Protein AF-K0SHR4-F1 (afdb_monomer)

Solvent-accessible surface area (backbone atoms only — not comparable to full-atom values): 5871 Å² total; per-residue (Å²): 124,69,68,62,57,52,53,53,53,54,57,56,57,56,58,54,61,57,48,56,56,53,49,56,56,50,52,68,60,52,64,73,62,63,76,77,70,75,58,94,64,81,46,75,44,51,24,48,95,84,38,72,71,26,50,53,56,52,51,49,38,62,69,73,66,57,79,68,46,81,42,80,43,52,90,87,74,42,56,72,49,66,76,42,95,78,34,81,86,62,86,76,70,91

Foldseek 3Di:
DVVVVVVVVVVVVVVVVVVVVVVVVVVVLVVLPPPQPPDPDAAEFEDAPPDPVSVVVVVVCVVSVGGHHYDYADPPPRVVLVVDPVNPPDSDGD

Mean predicted aligned error: 14.41 Å

Sequence (94 aa):
MKLLVEVQRQVQLRSASSTVLLERTQRLRRTGRRLFSASERPLKLFQYQICPFCNIVKSTLDFVKVPFETIEVNPLTKAELSSEPLSGEYKKVP

Nearest PDB structures (foldseek):
  1r7h-assembly1_B  TM=6.806E-01  e=2.555E-01  Corynebacterium ammoniagenes
  4l5l-assembly1_B  TM=6.373E-01  e=1.581E+00  Clonorchis sinensis
  8u3k-assembly1_E  TM=4.846E-01  e=3.186E+00  Vibrio cholerae
  3agk-assembly1_A  TM=4.795E-01  e=7.923E+00  Aeropyrum pernix
  9f9a-assembly2_C  TM=3.054E-01  e=6.421E+00  Homo sapiens

Structure (mmCIF, N/CA/C/O backbone):
data_AF-K0SHR4-F1
#
_entry.id   AF-K0SHR4-F1
#
loop_
_atom_site.group_PDB
_atom_site.id
_atom_sit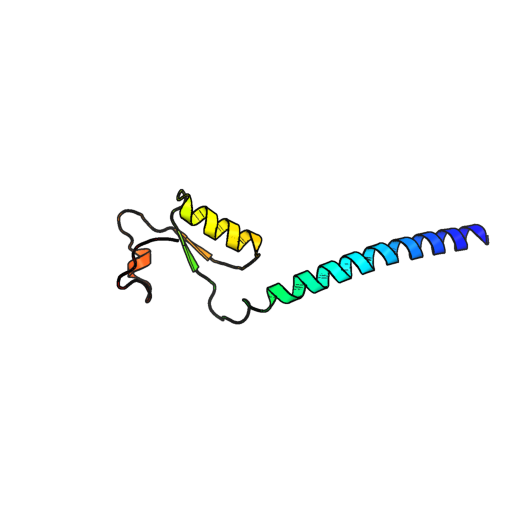e.type_symbol
_atom_site.label_atom_id
_atom_site.label_alt_id
_atom_site.label_comp_id
_atom_site.label_asym_id
_atom_site.label_entity_id
_atom_site.label_seq_id
_atom_site.pdbx_PDB_ins_code
_atom_site.Cartn_x
_atom_site.Cartn_y
_atom_site.Cartn_z
_atom_site.occupancy
_atom_site.B_iso_or_equiv
_atom_site.auth_seq_id
_atom_site.auth_comp_id
_atom_site.auth_asym_id
_atom_site.auth_atom_id
_atom_site.pdbx_PDB_model_num
ATOM 1 N N . MET A 1 1 ? -35.855 30.259 47.996 1.00 56.66 1 MET A N 1
ATOM 2 C CA . MET A 1 1 ? -34.438 29.903 47.734 1.00 56.66 1 MET A CA 1
ATOM 3 C C . MET A 1 1 ? -34.128 28.395 47.746 1.00 56.66 1 MET A C 1
ATOM 5 O O . MET A 1 1 ? -33.017 28.040 47.393 1.00 56.66 1 MET A O 1
ATOM 9 N N . LYS A 1 2 ? -35.070 27.488 48.072 1.00 56.94 2 LYS A N 1
ATOM 10 C CA . LYS A 1 2 ? -34.831 26.023 48.030 1.00 56.94 2 LYS A CA 1
ATOM 11 C C . LYS A 1 2 ? -34.935 25.409 46.620 1.00 56.94 2 LYS A C 1
ATOM 13 O O . LYS A 1 2 ? -34.221 24.468 46.310 1.00 56.94 2 LYS A O 1
ATOM 18 N N . LEU A 1 3 ? -35.762 25.993 45.7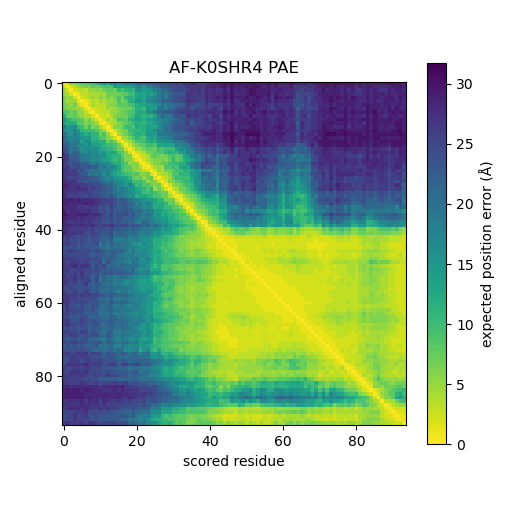48 1.00 55.31 3 LEU A N 1
ATOM 19 C CA . LEU A 1 3 ? -35.960 25.523 44.368 1.00 55.31 3 LEU A CA 1
ATOM 20 C C . LEU A 1 3 ? -34.746 25.753 43.447 1.00 55.31 3 LEU A C 1
ATOM 22 O O . LEU A 1 3 ? -34.485 24.927 42.584 1.00 55.31 3 LEU A O 1
ATOM 26 N N . LEU A 1 4 ? -33.969 26.822 43.651 1.00 53.41 4 LEU A N 1
ATOM 27 C CA . LEU A 1 4 ? -32.766 27.096 42.844 1.00 53.41 4 LEU A CA 1
ATOM 28 C C . LEU A 1 4 ? -31.633 26.093 43.122 1.00 53.41 4 LEU A C 1
ATOM 30 O O . LEU A 1 4 ? -30.984 25.625 42.189 1.00 53.41 4 LEU A O 1
ATOM 34 N N . VAL A 1 5 ? -31.462 25.697 44.387 1.00 57.59 5 VAL A N 1
ATOM 35 C CA . VAL A 1 5 ? -30.464 24.694 44.799 1.00 57.59 5 VAL A CA 1
ATOM 36 C C . VAL A 1 5 ? -30.817 23.305 44.252 1.00 57.59 5 VAL A C 1
ATOM 38 O O . VAL A 1 5 ? -29.935 22.572 43.807 1.00 57.59 5 VAL A O 1
ATOM 41 N N . GLU A 1 6 ? -32.107 22.961 44.208 1.00 57.22 6 GLU A N 1
ATOM 42 C CA . GLU A 1 6 ? -32.575 21.675 43.675 1.00 57.22 6 GLU A CA 1
ATOM 43 C C . GLU A 1 6 ? -32.410 21.583 42.148 1.00 57.22 6 GLU A C 1
ATOM 45 O O . GLU A 1 6 ? -31.996 20.550 41.623 1.00 57.22 6 GLU A O 1
ATOM 50 N N . VAL A 1 7 ? -32.638 22.686 41.425 1.00 59.44 7 VAL A N 1
ATOM 51 C CA . VAL A 1 7 ? -32.394 22.748 39.974 1.00 59.44 7 VAL A CA 1
ATOM 52 C C . VAL A 1 7 ? -30.898 22.620 39.657 1.00 59.44 7 VAL A C 1
ATOM 54 O O . VAL A 1 7 ? -30.538 21.875 38.746 1.00 59.44 7 VAL A O 1
ATOM 57 N N . GLN A 1 8 ? -30.006 23.251 40.432 1.00 55.31 8 GLN A N 1
ATOM 58 C CA . GLN A 1 8 ? -28.552 23.090 40.251 1.00 55.31 8 GLN A CA 1
ATOM 59 C C . GLN A 1 8 ? -28.086 21.646 40.502 1.00 55.31 8 GLN A C 1
ATOM 61 O O . GLN A 1 8 ? -27.307 21.104 39.713 1.00 55.31 8 GLN A O 1
ATOM 66 N N . ARG A 1 9 ? -28.642 20.975 41.517 1.00 56.38 9 ARG A N 1
ATOM 67 C CA . ARG A 1 9 ? -28.362 19.564 41.820 1.00 56.38 9 ARG A CA 1
ATOM 68 C C . ARG A 1 9 ? -28.825 18.617 40.702 1.00 56.38 9 ARG A C 1
ATOM 70 O O . ARG A 1 9 ? -28.112 17.671 40.370 1.00 56.38 9 ARG A O 1
ATOM 77 N N . GLN A 1 10 ? -29.965 18.892 40.066 1.00 56.56 10 GLN A N 1
ATOM 78 C CA . GLN A 1 10 ? -30.471 18.110 38.926 1.00 56.56 10 GLN A CA 1
ATOM 79 C C . GLN A 1 10 ? -29.635 18.297 37.647 1.00 56.56 10 GLN A C 1
ATOM 81 O O . GLN A 1 10 ? -29.434 17.344 36.891 1.00 56.56 10 GLN A O 1
ATOM 86 N N . VAL A 1 11 ? -29.088 19.497 37.416 1.00 57.88 11 VAL A N 1
ATOM 87 C CA . VAL A 1 11 ? -28.162 19.761 36.297 1.00 57.88 11 VAL A CA 1
ATOM 88 C C . VAL A 1 11 ? -26.832 19.017 36.491 1.00 57.88 11 VAL A C 1
ATOM 90 O O . VAL A 1 11 ? -26.316 18.431 35.539 1.00 57.88 11 VAL A O 1
ATOM 93 N N . GLN A 1 12 ? -26.315 18.952 37.723 1.00 53.38 12 GLN A N 1
ATOM 94 C CA . GLN A 1 12 ? -25.073 18.232 38.047 1.00 53.38 12 GLN A CA 1
ATOM 95 C C . GLN A 1 12 ? -25.213 16.699 37.985 1.00 53.38 12 GLN A C 1
ATOM 97 O O . GLN A 1 12 ? -24.271 16.008 37.604 1.00 53.38 12 GLN A O 1
ATOM 102 N N . LEU A 1 13 ? -26.385 16.140 38.300 1.00 52.44 13 LEU A N 1
ATOM 103 C CA . LEU A 1 13 ? -26.620 14.691 38.199 1.00 52.44 13 LEU A CA 1
ATOM 104 C C . LEU A 1 13 ? -26.770 14.212 36.742 1.00 52.44 13 LEU A C 1
ATOM 106 O O . LEU A 1 13 ? -26.421 13.076 36.420 1.00 52.44 13 LEU A O 1
ATOM 110 N N . ARG A 1 14 ? -27.223 15.087 35.833 1.00 52.78 14 ARG A N 1
ATOM 111 C CA . ARG A 1 14 ? -27.323 14.796 34.391 1.00 52.78 14 ARG A CA 1
ATOM 112 C C . ARG A 1 14 ? -25.976 14.845 33.664 1.00 52.78 14 ARG A C 1
ATOM 114 O O . ARG A 1 14 ? -25.762 14.055 32.742 1.00 52.78 14 ARG A O 1
ATOM 121 N N . SER A 1 15 ? -25.053 15.712 34.084 1.00 52.19 15 SER A N 1
ATOM 122 C CA . SER A 1 15 ? -23.700 15.767 33.509 1.00 52.19 15 SER A CA 1
ATOM 123 C C . SER A 1 15 ? -22.841 14.556 33.900 1.00 52.19 15 SER A C 1
ATOM 125 O O . SER A 1 15 ? -22.035 14.105 33.091 1.00 52.19 15 SER A O 1
ATOM 127 N N . ALA A 1 16 ? -23.077 13.961 35.075 1.00 53.81 16 ALA A N 1
ATOM 128 C CA . ALA A 1 16 ? -22.357 12.779 35.558 1.00 53.81 16 ALA A CA 1
ATOM 129 C C . ALA A 1 16 ? -22.735 11.464 34.839 1.00 53.81 16 ALA A C 1
ATOM 131 O O . ALA A 1 16 ? -21.911 10.562 34.710 1.00 53.81 16 ALA A O 1
ATOM 132 N N . SER A 1 17 ? -23.969 11.327 34.340 1.00 55.44 17 SER A N 1
ATOM 133 C CA . SER A 1 17 ? -24.401 10.096 33.651 1.00 55.44 17 SER A CA 1
ATOM 134 C C . SER A 1 17 ? -23.809 9.978 32.236 1.00 55.44 17 SER A C 1
ATOM 136 O O . SER A 1 17 ? -23.511 8.884 31.755 1.00 55.44 17 SER A O 1
ATOM 138 N N . SER A 1 18 ? -23.551 11.124 31.595 1.00 54.56 18 SER A N 1
ATOM 139 C CA . SER A 1 18 ? -22.942 11.184 30.261 1.00 54.56 18 SER A CA 1
ATOM 140 C C . SER A 1 18 ? -21.429 10.936 30.295 1.00 54.56 18 SER A C 1
ATOM 142 O O . SER A 1 18 ? -20.887 10.336 29.366 1.00 54.56 18 SER A O 1
ATOM 144 N N . THR A 1 19 ? -20.737 11.327 31.371 1.00 56.75 19 THR A N 1
ATOM 145 C CA . THR A 1 19 ? -19.290 11.100 31.510 1.00 56.75 19 THR A CA 1
ATOM 146 C C . THR A 1 19 ? -18.958 9.629 31.743 1.00 56.75 19 THR A C 1
ATOM 148 O O . THR A 1 19 ? -18.046 9.123 31.102 1.00 56.75 19 THR A O 1
ATOM 151 N N . VAL A 1 20 ? -19.736 8.891 32.539 1.00 59.06 20 VAL A N 1
ATOM 152 C CA . VAL A 1 20 ? -19.442 7.476 32.852 1.00 59.06 20 VAL A CA 1
ATOM 153 C C . VAL A 1 20 ? -19.571 6.553 31.624 1.00 59.06 20 VAL A C 1
ATOM 155 O O . VAL A 1 20 ? -18.792 5.607 31.460 1.00 59.06 20 VAL A O 1
ATOM 158 N N . LEU A 1 21 ? -20.516 6.823 30.713 1.00 58.38 21 LEU A N 1
ATOM 159 C CA . LEU A 1 21 ? -20.641 6.087 29.443 1.00 58.38 21 LEU A CA 1
ATOM 160 C C . LEU A 1 21 ? -19.524 6.456 28.450 1.00 58.38 21 LEU A C 1
ATOM 162 O O . LEU A 1 21 ? -18.970 5.576 27.780 1.00 58.38 21 LEU A O 1
ATOM 166 N N . LEU A 1 22 ? -19.126 7.731 28.404 1.00 58.25 22 LEU A N 1
ATOM 167 C CA . LEU A 1 22 ? -17.944 8.165 27.656 1.00 58.25 22 LEU A CA 1
ATOM 168 C C . LEU A 1 22 ? -16.661 7.530 28.222 1.00 58.2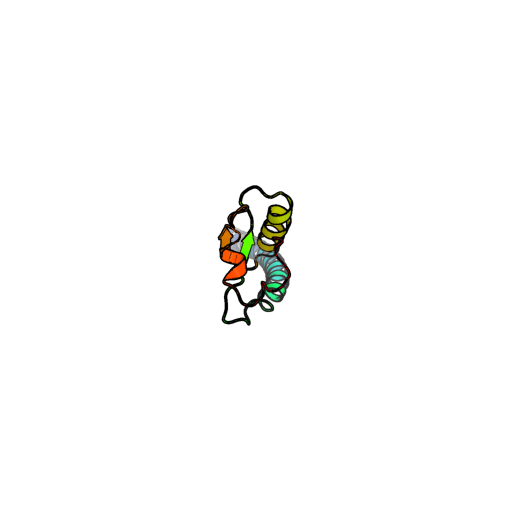5 22 LEU A C 1
ATOM 170 O O . LEU A 1 22 ? -15.818 7.073 27.460 1.00 58.25 22 LEU A O 1
ATOM 174 N N . GLU A 1 23 ? -16.525 7.381 29.536 1.00 55.41 23 GLU A N 1
ATOM 175 C CA . GLU A 1 23 ? -15.358 6.755 30.170 1.00 55.41 23 GLU A CA 1
ATOM 176 C C . GLU A 1 23 ? -15.274 5.239 29.916 1.00 55.41 23 GLU A C 1
ATOM 178 O O . GLU A 1 23 ? -14.185 4.700 29.683 1.00 55.41 23 GLU A O 1
ATOM 183 N N . ARG A 1 24 ? -16.414 4.531 29.887 1.00 54.56 24 ARG A N 1
ATOM 184 C CA . ARG A 1 24 ? -16.466 3.099 29.524 1.00 54.56 24 ARG A CA 1
ATOM 185 C C . ARG A 1 24 ? -16.082 2.854 28.065 1.00 54.56 24 ARG A C 1
ATOM 187 O O . ARG A 1 24 ? -15.320 1.927 27.788 1.00 54.56 24 ARG A O 1
ATOM 194 N N . THR A 1 25 ? -16.524 3.710 27.144 1.00 56.59 25 THR A N 1
ATOM 195 C CA . THR A 1 25 ? -16.077 3.648 25.741 1.00 56.59 25 THR A CA 1
ATOM 196 C C . THR A 1 25 ? -14.605 4.056 25.588 1.00 56.59 25 THR A C 1
ATOM 198 O O . THR A 1 25 ? -13.884 3.476 24.776 1.00 56.59 25 THR A O 1
ATOM 201 N N . GLN A 1 26 ? -14.103 4.978 26.417 1.00 59.12 26 GLN A N 1
ATOM 202 C CA . GLN A 1 26 ? -12.691 5.377 26.439 1.00 59.12 26 GLN A CA 1
ATOM 203 C C . GLN A 1 26 ? -11.746 4.279 26.960 1.00 59.12 26 GLN A C 1
ATOM 205 O O . GLN A 1 26 ? -10.610 4.198 26.487 1.00 59.12 26 GLN A O 1
ATOM 210 N N . ARG A 1 27 ? -12.172 3.412 27.893 1.00 54.94 27 ARG A N 1
ATOM 211 C CA . ARG A 1 27 ? -11.342 2.284 28.373 1.00 54.94 27 ARG A CA 1
ATOM 212 C C . ARG A 1 27 ? -11.160 1.191 27.323 1.00 54.94 27 ARG A C 1
ATOM 214 O O . ARG A 1 27 ? -10.028 0.770 27.114 1.00 54.94 27 ARG A O 1
ATOM 221 N N . LEU A 1 28 ? -12.220 0.798 26.615 1.00 56.56 28 LEU A N 1
ATOM 222 C CA . LEU A 1 28 ? -12.122 -0.179 25.517 1.00 56.56 28 LEU A CA 1
ATOM 223 C C . LEU A 1 28 ? -11.265 0.343 24.350 1.00 56.56 28 LEU A C 1
ATOM 225 O O . LEU A 1 28 ? -10.526 -0.417 23.733 1.00 56.56 28 LEU A O 1
ATOM 229 N N . ARG A 1 29 ? -11.280 1.660 24.097 1.00 54.69 29 ARG A N 1
ATOM 230 C CA . ARG A 1 29 ? -10.387 2.304 23.115 1.00 54.69 29 ARG A CA 1
ATOM 231 C C . ARG A 1 29 ? -8.915 2.350 23.550 1.00 54.69 29 ARG A C 1
ATOM 233 O O . ARG A 1 29 ? -8.037 2.486 22.702 1.00 54.69 29 ARG A O 1
ATOM 240 N N . ARG A 1 30 ? -8.617 2.262 24.852 1.00 54.16 30 ARG A N 1
ATOM 241 C CA . ARG A 1 30 ? -7.245 2.359 25.387 1.00 54.16 30 ARG A CA 1
ATOM 242 C C . ARG A 1 30 ? -6.462 1.049 25.309 1.00 54.16 30 ARG A C 1
ATOM 244 O O . ARG A 1 30 ? -5.242 1.107 25.182 1.00 54.16 30 ARG A O 1
ATOM 251 N N . THR A 1 31 ? -7.122 -0.105 25.359 1.00 55.62 31 THR A N 1
ATOM 252 C CA . THR A 1 31 ? -6.449 -1.415 25.357 1.00 55.62 31 THR A CA 1
ATOM 253 C C . THR A 1 31 ? -5.817 -1.753 24.002 1.00 55.62 31 THR A C 1
ATOM 255 O O . THR A 1 31 ? -4.712 -2.281 23.973 1.00 55.62 31 THR A O 1
ATOM 258 N N . GLY A 1 32 ? -6.437 -1.358 22.882 1.00 54.59 32 GLY A N 1
ATOM 259 C CA . GLY A 1 32 ? -5.891 -1.600 21.534 1.00 54.59 32 GLY A CA 1
ATOM 260 C C . GLY A 1 32 ? -4.668 -0.748 21.162 1.00 54.59 32 GLY A C 1
ATOM 261 O O . GLY A 1 32 ? -3.888 -1.135 20.300 1.00 54.59 32 GLY A O 1
ATOM 262 N N . ARG A 1 33 ? -4.448 0.393 21.833 1.00 56.19 33 ARG A N 1
ATOM 263 C CA . ARG A 1 33 ? -3.335 1.314 21.524 1.00 56.19 33 ARG A CA 1
ATOM 264 C C . ARG A 1 33 ? -1.968 0.872 22.048 1.00 56.19 33 ARG A C 1
ATOM 266 O O . ARG A 1 33 ? -0.962 1.394 21.582 1.00 56.19 33 ARG A O 1
ATOM 273 N N . ARG A 1 34 ? -1.900 -0.032 23.032 1.00 54.53 34 ARG A N 1
ATOM 274 C CA . ARG A 1 34 ? -0.627 -0.357 23.707 1.00 54.53 34 ARG A CA 1
ATOM 275 C C . ARG A 1 34 ? 0.184 -1.479 23.057 1.00 54.53 34 ARG A C 1
ATOM 277 O O . ARG A 1 34 ? 1.336 -1.637 23.432 1.00 54.53 34 ARG A O 1
ATOM 284 N N . LEU A 1 35 ? -0.364 -2.227 22.098 1.00 58.38 35 LEU A N 1
ATOM 285 C CA . LEU A 1 35 ? 0.350 -3.366 21.500 1.00 58.38 35 LEU A CA 1
ATOM 286 C C . LEU A 1 35 ? 1.374 -2.947 20.430 1.00 58.38 35 LEU A C 1
ATOM 288 O O . LEU A 1 35 ? 2.424 -3.566 20.321 1.00 58.38 35 LEU A O 1
ATOM 292 N N . PHE A 1 36 ? 1.121 -1.863 19.692 1.00 58.62 36 PHE A N 1
ATOM 293 C CA . PHE A 1 36 ? 1.999 -1.401 18.602 1.00 58.62 36 PHE A CA 1
ATOM 294 C C . PHE A 1 36 ? 3.058 -0.370 19.032 1.00 58.62 36 PHE A C 1
ATOM 296 O O . PHE A 1 36 ? 3.908 0.011 18.239 1.00 58.62 36 PHE A O 1
ATOM 303 N N . SER A 1 37 ? 3.028 0.079 20.290 1.00 57.69 37 SER A N 1
ATOM 304 C CA . SER A 1 37 ? 3.927 1.114 20.831 1.00 57.69 37 SER A CA 1
ATOM 305 C C . SER A 1 37 ? 5.289 0.577 21.304 1.00 57.69 37 SER A C 1
ATOM 307 O O . SER A 1 37 ? 6.071 1.343 21.860 1.00 57.69 37 SER A O 1
ATOM 309 N N . ALA A 1 38 ? 5.555 -0.724 21.163 1.00 61.75 38 ALA A N 1
ATOM 310 C CA . ALA A 1 38 ? 6.738 -1.371 21.739 1.00 61.75 38 ALA A CA 1
ATOM 311 C C . ALA A 1 38 ?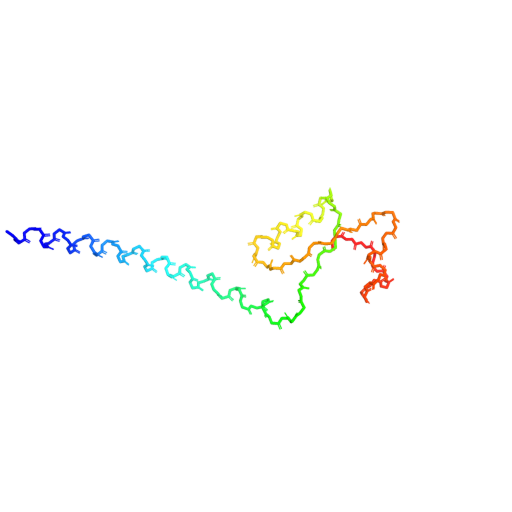 7.973 -1.388 20.815 1.00 61.75 38 ALA A C 1
ATOM 313 O O . ALA A 1 38 ? 9.059 -1.723 21.276 1.00 61.75 38 ALA A O 1
ATOM 314 N N . SER A 1 39 ? 7.827 -1.049 19.529 1.00 64.19 39 SER A N 1
ATOM 315 C CA . SER A 1 39 ? 8.955 -0.971 18.591 1.00 64.19 39 SER A CA 1
ATOM 316 C C . SER A 1 39 ? 9.576 0.423 18.613 1.00 64.19 39 SER A C 1
ATOM 318 O O . SER A 1 39 ? 8.878 1.413 18.406 1.00 64.19 39 SER A O 1
ATOM 320 N N . GLU A 1 40 ? 10.896 0.497 18.796 1.00 73.00 40 GLU A N 1
ATOM 321 C CA . GLU A 1 40 ? 11.675 1.739 18.667 1.00 73.00 40 GLU A CA 1
ATOM 322 C C . GLU A 1 40 ? 11.703 2.271 17.225 1.00 73.00 40 GLU A C 1
ATOM 324 O O . GLU A 1 40 ? 11.980 3.448 17.000 1.00 73.00 40 GLU A O 1
ATOM 329 N N . ARG A 1 41 ? 11.404 1.418 16.232 1.00 78.00 41 ARG A N 1
ATOM 330 C CA . ARG A 1 41 ? 11.381 1.797 14.815 1.00 78.00 41 ARG A CA 1
ATOM 331 C C . ARG A 1 41 ? 9.954 2.082 14.339 1.00 78.00 41 ARG A C 1
ATOM 333 O O . ARG A 1 41 ? 9.075 1.248 14.588 1.00 78.00 41 ARG A O 1
ATOM 340 N N . PRO A 1 42 ? 9.726 3.202 13.627 1.00 82.06 42 PRO A N 1
ATOM 341 C CA . PRO A 1 42 ? 8.436 3.498 13.018 1.00 82.06 42 PRO A CA 1
ATOM 342 C C . PRO A 1 42 ? 8.119 2.490 11.905 1.00 82.06 42 PRO A C 1
ATOM 344 O O . PRO A 1 42 ? 9.010 2.032 11.189 1.00 82.06 42 PRO A O 1
ATOM 347 N N . LEU A 1 43 ? 6.838 2.143 11.761 1.00 89.56 43 LEU A N 1
ATOM 348 C CA . LEU A 1 43 ? 6.360 1.283 10.680 1.00 89.56 43 LEU A CA 1
ATOM 349 C C . LEU A 1 43 ? 6.472 2.040 9.354 1.00 89.56 43 LEU A C 1
ATOM 351 O O . LEU A 1 43 ? 5.913 3.125 9.238 1.00 89.56 43 LEU A O 1
ATOM 355 N N . LYS A 1 44 ? 7.155 1.471 8.360 1.00 91.19 44 LYS A N 1
ATOM 356 C CA . LYS A 1 44 ? 7.261 2.029 7.005 1.00 91.19 44 LYS A CA 1
ATOM 357 C C . LYS A 1 44 ? 6.350 1.254 6.051 1.00 91.19 44 LYS A C 1
ATOM 359 O O . LYS A 1 44 ? 6.437 0.031 5.986 1.00 91.19 44 LYS A O 1
ATOM 364 N N . LEU A 1 45 ? 5.496 1.959 5.318 1.00 92.50 45 LEU A N 1
ATOM 365 C CA . LEU A 1 45 ? 4.605 1.422 4.293 1.00 92.50 45 LEU A CA 1
ATOM 366 C C . LEU A 1 45 ? 5.108 1.856 2.915 1.00 92.50 45 LEU A C 1
ATOM 368 O O . LEU A 1 45 ? 5.019 3.032 2.561 1.00 92.50 45 LEU A O 1
ATOM 372 N N . PHE A 1 46 ? 5.608 0.902 2.137 1.00 93.12 46 PHE A N 1
ATOM 373 C CA . PHE A 1 46 ? 6.046 1.132 0.764 1.00 93.12 46 PHE A CA 1
ATOM 374 C C . PHE A 1 46 ? 4.851 0.975 -0.167 1.00 93.12 46 PHE A C 1
ATOM 376 O O . PHE A 1 46 ? 4.271 -0.100 -0.261 1.00 93.12 46 PHE A O 1
ATOM 383 N N . GLN A 1 47 ? 4.457 2.034 -0.863 1.00 93.75 47 GLN A N 1
ATOM 384 C CA . GLN A 1 47 ? 3.295 1.991 -1.746 1.00 93.75 47 GLN A CA 1
ATOM 385 C C . GLN A 1 47 ? 3.502 2.793 -3.024 1.00 93.75 47 GLN A C 1
ATOM 387 O O . GLN A 1 47 ? 4.432 3.582 -3.142 1.00 93.75 47 GLN A O 1
ATOM 392 N N . TYR A 1 48 ? 2.602 2.576 -3.981 1.00 93.62 48 TYR A N 1
ATOM 393 C CA . TYR A 1 48 ? 2.384 3.500 -5.090 1.00 93.62 48 TYR A CA 1
ATOM 394 C C . TYR A 1 48 ? 1.236 4.452 -4.737 1.00 93.62 48 TYR A C 1
ATOM 396 O O . TYR A 1 48 ? 0.221 3.996 -4.197 1.00 93.62 48 TYR A O 1
ATOM 404 N N . GLN A 1 49 ? 1.332 5.734 -5.103 1.00 88.38 49 GLN A N 1
ATOM 405 C CA . GLN A 1 49 ? 0.323 6.753 -4.773 1.00 88.38 49 GLN A CA 1
ATOM 406 C C . GLN A 1 49 ? -1.084 6.371 -5.246 1.00 88.38 49 GLN A C 1
ATOM 408 O O . GLN A 1 49 ? -2.065 6.588 -4.540 1.00 88.38 49 GLN A O 1
ATOM 413 N N . ILE A 1 50 ? -1.189 5.796 -6.445 1.00 90.06 50 ILE A N 1
ATOM 414 C CA . ILE A 1 50 ? -2.472 5.537 -7.115 1.00 90.06 50 ILE A CA 1
ATOM 415 C C . ILE A 1 50 ? -2.907 4.064 -7.069 1.00 90.06 50 ILE A C 1
ATOM 417 O O . ILE A 1 50 ? -3.874 3.687 -7.728 1.00 90.06 50 ILE A O 1
ATOM 421 N N . CYS A 1 51 ? -2.198 3.199 -6.335 1.00 91.94 51 CYS A N 1
ATOM 422 C CA . CYS A 1 51 ? -2.488 1.765 -6.354 1.00 91.94 51 CYS A CA 1
ATOM 423 C C . CYS A 1 51 ? -3.722 1.414 -5.499 1.00 91.94 51 CYS A C 1
ATOM 425 O O . CYS A 1 51 ? -3.727 1.681 -4.292 1.00 91.94 51 CYS A O 1
ATOM 427 N N . PRO A 1 52 ? -4.745 0.740 -6.069 1.00 93.56 52 PRO A N 1
ATOM 428 C CA . PRO A 1 52 ? -5.947 0.362 -5.325 1.00 93.56 52 PRO A CA 1
ATOM 429 C C . PRO A 1 52 ? -5.652 -0.633 -4.194 1.00 93.56 52 PRO A C 1
ATOM 431 O O . PRO A 1 52 ? -6.253 -0.536 -3.128 1.00 93.56 52 PRO A O 1
ATOM 434 N N . PHE A 1 53 ? -4.689 -1.542 -4.378 1.00 94.19 53 PHE A N 1
ATOM 435 C CA . PHE A 1 53 ? -4.296 -2.509 -3.347 1.00 94.19 53 PHE A CA 1
ATOM 436 C C . PHE A 1 53 ? -3.591 -1.834 -2.162 1.00 94.19 53 PHE A C 1
ATOM 438 O O . PHE A 1 53 ? -3.872 -2.159 -1.009 1.00 94.19 53 PHE A O 1
ATOM 445 N N . CYS A 1 54 ? -2.731 -0.845 -2.430 1.00 94.44 54 CYS A N 1
ATOM 446 C CA . CYS A 1 54 ? -2.042 -0.087 -1.386 1.00 94.44 54 C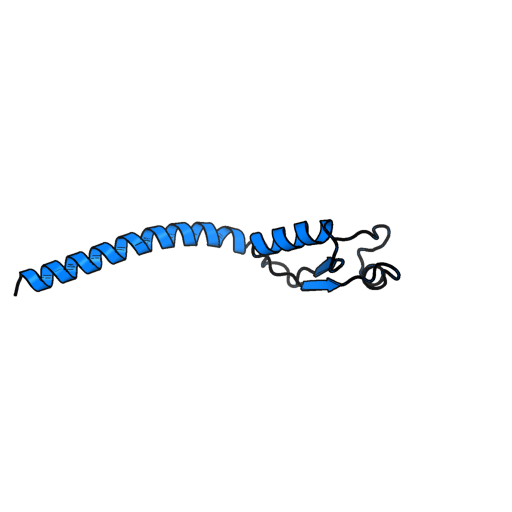YS A CA 1
ATOM 447 C C . CYS A 1 54 ? -3.011 0.761 -0.549 1.00 94.44 54 CYS A C 1
ATOM 449 O O . CYS A 1 54 ? -2.873 0.837 0.671 1.00 94.44 54 CYS A O 1
ATOM 451 N N . ASN A 1 55 ? -4.031 1.347 -1.183 1.00 93.56 55 ASN A N 1
ATOM 452 C CA . ASN A 1 55 ? -5.021 2.178 -0.495 1.00 93.56 55 ASN A CA 1
ATOM 453 C C . ASN A 1 55 ? -5.861 1.394 0.524 1.00 93.56 55 ASN A C 1
ATOM 455 O O . ASN A 1 55 ? -6.247 1.944 1.557 1.00 93.56 55 ASN A O 1
ATOM 459 N N . ILE A 1 56 ? -6.102 0.101 0.288 1.00 95.38 56 ILE A N 1
ATOM 460 C CA . ILE A 1 56 ? -6.782 -0.765 1.261 1.00 95.38 56 ILE A CA 1
ATOM 461 C C . ILE A 1 56 ? -5.926 -0.913 2.525 1.00 95.38 56 ILE A C 1
ATOM 463 O O . ILE A 1 56 ? -6.429 -0.726 3.632 1.00 95.38 56 ILE A O 1
ATOM 467 N N . VAL A 1 57 ? -4.626 -1.182 2.381 1.00 95.00 57 VAL A N 1
ATOM 468 C CA . VAL A 1 57 ? -3.715 -1.316 3.531 1.00 95.00 57 VAL A CA 1
ATOM 469 C C . VAL A 1 57 ? -3.585 0.005 4.282 1.00 95.00 57 VAL A C 1
ATOM 471 O O . VAL A 1 57 ? -3.768 0.034 5.499 1.00 95.00 57 VAL A O 1
ATOM 474 N N . LYS A 1 58 ? -3.378 1.111 3.561 1.00 93.94 58 LYS A N 1
ATOM 475 C CA . LYS A 1 58 ? -3.310 2.455 4.144 1.00 93.94 58 LYS A CA 1
ATOM 476 C C . LYS A 1 58 ? -4.572 2.798 4.940 1.00 93.94 58 LYS A C 1
ATOM 478 O O . LYS A 1 58 ? -4.486 3.131 6.117 1.00 93.94 58 LYS A O 1
ATOM 483 N N . SER A 1 59 ? -5.749 2.629 4.334 1.00 94.62 59 SER A N 1
ATOM 484 C CA . SER A 1 59 ? -7.030 2.904 5.001 1.00 94.62 59 SER A CA 1
ATOM 485 C C . SER A 1 59 ? -7.278 1.995 6.208 1.00 94.62 59 SER A C 1
ATOM 487 O O . SER A 1 59 ? -7.844 2.440 7.206 1.00 94.62 59 SER A O 1
ATOM 489 N N . THR A 1 60 ? -6.804 0.747 6.159 1.00 94.25 60 THR A N 1
ATOM 490 C CA . THR A 1 60 ? -6.873 -0.178 7.294 1.00 94.25 60 THR A CA 1
ATOM 491 C C . THR A 1 60 ? -6.008 0.320 8.450 1.00 94.25 60 THR A C 1
ATOM 493 O O . THR A 1 60 ? -6.501 0.406 9.575 1.00 94.25 60 THR A O 1
ATOM 496 N N . LEU A 1 61 ? -4.756 0.715 8.189 1.00 92.25 61 LEU A N 1
ATOM 497 C CA . LEU A 1 61 ? -3.848 1.281 9.197 1.00 92.25 61 LEU A CA 1
ATOM 498 C C . LEU A 1 61 ? -4.388 2.594 9.790 1.00 92.25 61 LEU A C 1
ATOM 500 O O . LEU A 1 61 ? -4.374 2.784 11.011 1.00 92.25 61 LEU A O 1
ATOM 504 N N . ASP A 1 62 ? -4.954 3.456 8.943 1.00 91.69 62 ASP A N 1
ATOM 505 C CA . ASP A 1 62 ? -5.605 4.709 9.342 1.00 91.69 62 ASP A CA 1
ATOM 506 C C . ASP A 1 62 ? -6.854 4.472 10.205 1.00 91.69 62 ASP A C 1
ATOM 508 O O . ASP A 1 62 ? -7.146 5.245 11.132 1.00 91.69 62 ASP A O 1
ATOM 512 N N . PHE A 1 63 ? -7.601 3.403 9.918 1.00 93.56 63 PHE A N 1
ATOM 513 C CA . PHE A 1 63 ? -8.769 2.988 10.687 1.00 93.56 63 PHE A CA 1
ATOM 514 C C . PHE A 1 63 ? -8.367 2.473 12.071 1.00 93.56 63 PHE A C 1
ATOM 516 O O . PHE A 1 63 ? -8.930 2.918 13.075 1.00 93.56 63 PHE A O 1
ATOM 523 N N . VAL A 1 64 ? -7.344 1.611 12.146 1.00 90.38 64 VAL A N 1
ATOM 524 C CA . VAL A 1 64 ? -6.841 1.068 13.421 1.00 90.38 64 VAL A CA 1
ATOM 525 C C . VAL A 1 64 ? -5.974 2.054 14.215 1.00 90.38 64 VAL A C 1
ATOM 527 O O . VAL A 1 64 ? -5.600 1.762 15.351 1.00 90.38 64 VAL A O 1
ATOM 530 N N . LYS A 1 65 ? -5.709 3.252 13.672 1.00 86.81 65 LYS A N 1
ATOM 531 C CA . LYS A 1 65 ? -4.928 4.329 14.311 1.00 86.81 65 LYS A CA 1
ATOM 532 C C . LYS A 1 65 ? -3.507 3.900 14.685 1.00 86.81 65 LYS A C 1
ATOM 534 O O . LYS A 1 65 ? -2.997 4.302 15.733 1.00 86.81 65 LYS A O 1
ATOM 539 N N . VAL A 1 66 ? -2.882 3.099 13.825 1.00 87.69 66 VAL A N 1
ATOM 540 C CA . VAL A 1 66 ? -1.465 2.740 13.943 1.00 87.69 66 VAL A CA 1
ATOM 541 C C . VAL A 1 66 ? -0.631 3.855 13.304 1.00 87.69 66 VAL A C 1
ATOM 543 O O . VAL A 1 66 ? -0.963 4.280 12.202 1.00 87.69 66 VAL A O 1
ATOM 546 N N . PRO A 1 67 ? 0.416 4.370 13.969 1.00 89.00 67 PRO A N 1
ATOM 547 C CA . PRO A 1 67 ? 1.323 5.331 13.352 1.00 89.00 67 PRO A CA 1
ATOM 548 C C . PRO A 1 67 ? 2.233 4.626 12.337 1.00 89.00 67 PRO A C 1
ATOM 550 O O . PRO A 1 67 ? 2.884 3.637 12.673 1.00 89.00 67 PRO A O 1
ATOM 553 N N . PHE A 1 68 ? 2.293 5.142 11.111 1.00 90.69 68 PHE A N 1
ATOM 554 C CA . PHE A 1 68 ? 3.180 4.650 10.058 1.00 90.69 68 PHE A CA 1
ATOM 555 C C . PHE A 1 68 ? 3.686 5.794 9.175 1.00 90.69 68 PHE A C 1
ATOM 557 O O . PHE A 1 68 ? 3.057 6.846 9.064 1.00 90.69 68 PHE A O 1
ATOM 564 N N . GLU A 1 69 ? 4.830 5.571 8.545 1.00 92.44 69 GLU A N 1
ATOM 565 C CA . GLU A 1 69 ? 5.448 6.425 7.541 1.00 92.44 69 GLU A CA 1
ATOM 566 C C . GLU A 1 69 ? 5.157 5.849 6.153 1.00 92.44 69 GLU A C 1
ATOM 568 O O . GLU A 1 69 ? 5.274 4.645 5.941 1.00 92.44 69 GLU A O 1
ATOM 573 N N . THR A 1 70 ? 4.752 6.690 5.202 1.00 92.12 70 THR A N 1
ATOM 574 C CA . THR A 1 70 ? 4.472 6.263 3.823 1.00 92.12 70 THR A CA 1
ATOM 575 C C . THR A 1 70 ? 5.661 6.592 2.930 1.00 92.12 70 THR A C 1
ATOM 577 O O . THR A 1 70 ? 6.068 7.750 2.871 1.00 92.12 70 THR A O 1
ATOM 580 N N . ILE A 1 71 ? 6.1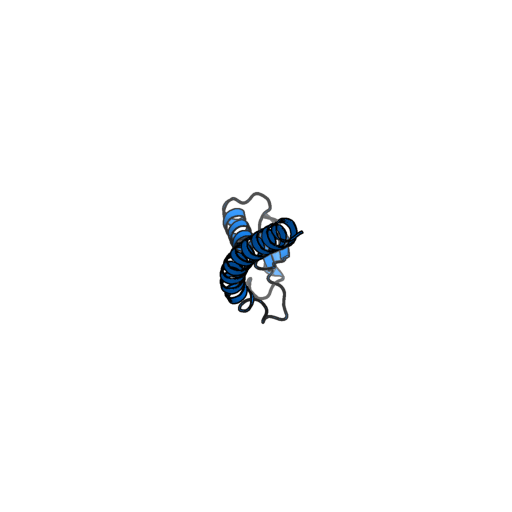73 5.601 2.202 1.00 92.62 71 ILE A N 1
ATOM 581 C CA . ILE A 1 71 ? 7.275 5.752 1.247 1.00 92.62 71 ILE A CA 1
ATOM 582 C C . ILE A 1 71 ? 6.749 5.438 -0.150 1.00 92.62 71 ILE A C 1
ATOM 584 O O . ILE A 1 71 ? 6.199 4.361 -0.394 1.00 92.62 71 ILE A O 1
ATOM 588 N N . GLU A 1 72 ? 6.912 6.388 -1.068 1.00 92.88 72 GLU A N 1
ATOM 589 C CA . GLU A 1 72 ? 6.523 6.201 -2.462 1.00 92.88 72 GLU A CA 1
ATOM 590 C C . GLU A 1 72 ? 7.582 5.396 -3.209 1.00 92.88 72 GLU A C 1
ATOM 592 O O . GLU A 1 72 ? 8.752 5.771 -3.254 1.00 92.88 72 GLU A O 1
ATOM 597 N N . VAL A 1 73 ? 7.160 4.310 -3.849 1.00 92.56 73 VAL A N 1
ATOM 598 C CA . VAL A 1 73 ? 8.042 3.489 -4.678 1.00 92.56 73 VAL A CA 1
ATOM 599 C C . VAL A 1 73 ? 7.870 3.870 -6.142 1.00 92.56 73 VAL A C 1
ATOM 601 O O . VAL A 1 73 ? 6.762 3.958 -6.654 1.00 92.56 73 VAL A O 1
ATOM 604 N N . ASN A 1 74 ? 8.966 4.016 -6.880 1.00 90.75 74 ASN A N 1
ATOM 605 C CA . ASN A 1 74 ? 8.875 4.161 -8.331 1.00 90.75 74 ASN A CA 1
ATOM 606 C C . ASN A 1 74 ? 8.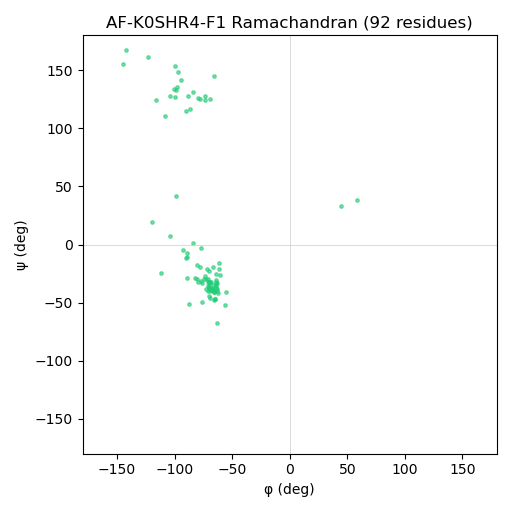516 2.800 -8.981 1.00 90.75 74 ASN A C 1
ATOM 608 O O . ASN A 1 74 ? 9.250 1.824 -8.781 1.00 90.75 74 ASN A O 1
ATOM 612 N N . PRO A 1 75 ? 7.432 2.697 -9.776 1.00 87.38 75 PRO A N 1
ATOM 613 C CA . PRO A 1 75 ? 6.994 1.434 -10.379 1.00 87.38 75 PRO A CA 1
ATOM 614 C C . PRO A 1 75 ? 7.994 0.840 -11.380 1.00 87.38 75 PRO A C 1
ATOM 616 O O . PRO A 1 75 ? 8.000 -0.378 -11.568 1.00 87.38 75 PRO A O 1
ATOM 619 N N . LEU A 1 76 ? 8.843 1.672 -11.993 1.00 87.50 76 LEU A N 1
ATOM 620 C CA . LEU A 1 76 ? 9.827 1.248 -12.991 1.00 87.50 76 LEU A CA 1
ATOM 621 C C . LEU A 1 76 ? 11.141 0.810 -12.347 1.00 87.50 76 LEU A C 1
ATOM 623 O O . LEU A 1 76 ? 11.641 -0.273 -12.636 1.00 87.50 76 LEU A O 1
ATOM 627 N N . THR A 1 77 ? 11.701 1.646 -11.472 1.00 85.19 77 THR A N 1
ATOM 628 C CA . THR A 1 77 ? 13.047 1.410 -10.930 1.00 85.19 77 THR A CA 1
ATOM 629 C C . THR A 1 77 ? 13.036 0.565 -9.663 1.00 85.19 77 THR A C 1
ATOM 631 O O . THR A 1 77 ? 14.009 -0.140 -9.413 1.00 85.19 77 THR A O 1
ATOM 634 N N . LYS A 1 78 ? 11.956 0.614 -8.863 1.00 86.94 78 LYS A N 1
ATOM 635 C CA . LYS A 1 78 ? 11.816 -0.099 -7.577 1.00 86.94 78 LYS A CA 1
ATOM 636 C C . LYS A 1 78 ? 13.067 -0.001 -6.684 1.00 86.94 78 LYS A C 1
ATOM 638 O O . LYS A 1 78 ? 13.399 -0.940 -5.956 1.00 86.94 78 LYS A O 1
ATOM 643 N N . ALA A 1 79 ? 13.768 1.131 -6.758 1.00 84.56 79 ALA A N 1
ATOM 644 C CA . ALA A 1 79 ? 15.047 1.330 -6.082 1.00 84.56 79 ALA A CA 1
ATOM 645 C C . ALA A 1 79 ? 14.878 1.310 -4.554 1.00 84.56 79 ALA A C 1
ATOM 647 O O . ALA A 1 79 ? 15.640 0.635 -3.871 1.00 84.56 79 ALA A O 1
ATOM 648 N N . GLU A 1 80 ? 13.804 1.938 -4.062 1.00 85.31 80 GLU A N 1
ATOM 649 C CA . GLU A 1 80 ? 13.431 1.999 -2.639 1.00 85.31 80 GLU A CA 1
ATOM 650 C C . GLU A 1 80 ? 13.170 0.631 -2.002 1.00 85.31 80 GLU A C 1
ATOM 652 O O . GLU A 1 80 ? 13.317 0.469 -0.798 1.00 85.31 80 GLU A O 1
ATOM 657 N N . LEU A 1 81 ? 12.767 -0.365 -2.799 1.00 84.75 81 LEU A N 1
ATOM 658 C CA . LEU A 1 81 ? 12.620 -1.724 -2.286 1.00 84.75 81 LEU A CA 1
ATOM 659 C C . LEU A 1 81 ? 14.005 -2.350 -2.137 1.00 84.75 81 LEU A C 1
ATOM 661 O O . LEU A 1 81 ? 14.342 -2.843 -1.071 1.00 84.75 81 LEU A O 1
ATOM 665 N N . SER A 1 82 ? 14.839 -2.278 -3.174 1.00 77.00 82 SER A N 1
ATOM 666 C CA . SER A 1 82 ? 16.155 -2.937 -3.208 1.00 77.00 82 SER A CA 1
ATOM 667 C C . SER A 1 82 ? 17.139 -2.460 -2.127 1.00 77.00 82 SER A C 1
ATOM 669 O O . SER A 1 82 ? 18.093 -3.173 -1.831 1.00 77.00 82 SER A O 1
ATOM 671 N N . SER A 1 83 ? 16.939 -1.267 -1.560 1.00 71.38 83 SER A N 1
ATOM 672 C CA . SER A 1 83 ? 17.786 -0.696 -0.505 1.00 71.38 83 SER A CA 1
ATOM 673 C C . SER A 1 83 ? 17.488 -1.238 0.899 1.00 71.38 83 SER A C 1
ATOM 675 O O . SER A 1 83 ? 18.333 -1.107 1.784 1.00 71.38 83 SER A O 1
ATOM 677 N N . GLU A 1 84 ? 16.323 -1.853 1.121 1.00 75.12 84 GLU A N 1
ATOM 678 C CA . GLU A 1 84 ? 15.912 -2.342 2.439 1.00 75.12 84 GLU A CA 1
ATOM 679 C C . GLU A 1 84 ? 16.203 -3.850 2.626 1.00 75.12 84 GLU A C 1
ATOM 681 O O . GLU A 1 84 ? 16.107 -4.633 1.675 1.00 75.12 84 GLU A O 1
ATOM 686 N N . PRO A 1 85 ? 16.495 -4.311 3.862 1.00 65.06 85 PRO A N 1
ATOM 687 C CA . PRO A 1 85 ? 16.941 -5.686 4.140 1.00 65.06 85 PRO A CA 1
ATOM 688 C C . PRO A 1 85 ? 15.946 -6.801 3.772 1.00 65.06 85 PRO A C 1
ATOM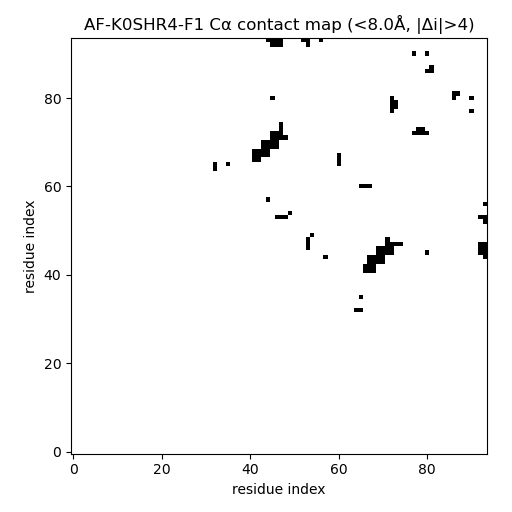 690 O O . PRO A 1 85 ? 16.321 -7.971 3.738 1.00 65.06 85 PRO A O 1
ATOM 693 N N . LEU A 1 86 ? 14.673 -6.463 3.542 1.00 62.50 86 LEU A N 1
ATOM 694 C CA . LEU A 1 86 ? 13.580 -7.411 3.282 1.00 62.50 86 LEU A CA 1
ATOM 695 C C . LEU A 1 86 ? 13.395 -7.757 1.791 1.00 62.50 86 LEU A C 1
ATOM 697 O O . LEU A 1 86 ? 12.619 -8.654 1.462 1.00 62.50 86 LEU A O 1
ATOM 701 N N . SER A 1 87 ? 14.110 -7.091 0.882 1.00 59.62 87 SER A N 1
ATOM 702 C CA . SER A 1 87 ? 13.818 -7.105 -0.561 1.00 59.62 87 SER A CA 1
ATOM 703 C C . SER A 1 87 ? 14.669 -8.071 -1.380 1.00 59.62 87 SER A C 1
ATOM 705 O O . SER A 1 87 ? 15.110 -7.744 -2.482 1.00 59.62 87 SER A O 1
ATOM 707 N N . GLY A 1 88 ? 14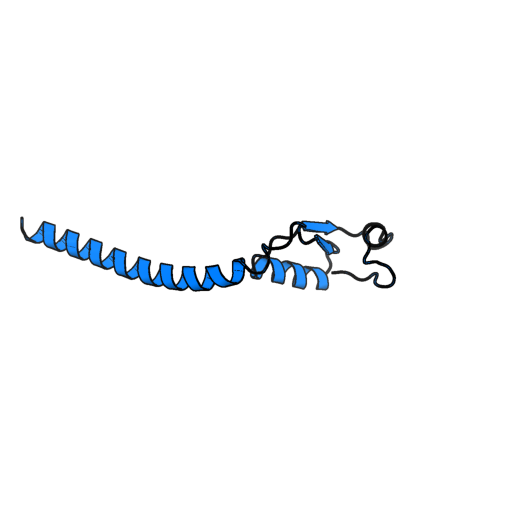.905 -9.276 -0.859 1.00 69.94 88 GLY A N 1
ATOM 708 C CA . GLY A 1 88 ? 15.603 -10.319 -1.616 1.00 69.94 88 GLY A CA 1
ATOM 709 C C . GLY A 1 88 ? 14.810 -10.739 -2.860 1.00 69.94 88 GLY A C 1
ATOM 710 O O . GLY A 1 88 ? 15.202 -10.466 -3.993 1.00 69.94 88 GLY A O 1
ATOM 711 N N . GLU A 1 89 ? 13.659 -11.380 -2.650 1.00 77.50 89 GLU A N 1
ATOM 712 C CA . GLU A 1 89 ? 12.853 -11.970 -3.733 1.00 77.50 89 GLU A CA 1
ATOM 713 C C . GLU A 1 89 ? 11.509 -11.249 -3.953 1.00 77.50 89 GLU A C 1
ATOM 715 O O . GLU A 1 89 ? 10.959 -11.236 -5.057 1.00 77.50 89 GLU A O 1
ATOM 720 N N . TYR A 1 90 ? 10.988 -10.574 -2.925 1.00 83.81 90 TYR A N 1
ATOM 721 C CA . TYR A 1 90 ? 9.683 -9.921 -2.975 1.00 83.81 90 TYR A CA 1
ATOM 722 C C . TYR A 1 90 ? 9.792 -8.470 -3.464 1.00 83.81 90 TYR A C 1
ATOM 724 O O . TYR A 1 90 ? 10.374 -7.613 -2.810 1.00 83.81 90 TYR A O 1
ATOM 732 N N . LYS A 1 91 ? 9.208 -8.192 -4.637 1.00 84.25 91 LYS A N 1
ATOM 733 C CA . LYS A 1 91 ? 9.222 -6.867 -5.298 1.00 84.25 91 LYS A CA 1
ATOM 734 C C . LYS A 1 91 ? 7.824 -6.275 -5.508 1.00 84.25 91 LYS A C 1
ATOM 736 O O . LYS A 1 91 ? 7.622 -5.461 -6.422 1.00 84.25 91 LYS A O 1
ATOM 741 N N . LYS A 1 92 ? 6.839 -6.768 -4.756 1.00 87.88 92 LYS A N 1
ATOM 742 C CA . LYS A 1 92 ? 5.458 -6.273 -4.776 1.00 87.88 92 LYS A CA 1
ATOM 743 C C . LYS A 1 92 ? 5.247 -5.333 -3.586 1.00 87.88 92 LYS A C 1
ATOM 745 O O . LYS A 1 92 ? 5.929 -5.449 -2.580 1.00 87.88 92 LYS A O 1
ATOM 750 N N . VAL A 1 93 ? 4.310 -4.412 -3.748 1.00 90.12 93 VAL A N 1
ATOM 751 C CA . VAL A 1 93 ? 3.784 -3.503 -2.716 1.00 90.12 93 VAL A CA 1
ATOM 752 C C . VAL A 1 93 ? 2.267 -3.722 -2.634 1.00 90.12 93 VAL A C 1
ATOM 754 O O . VAL A 1 93 ? 1.705 -4.228 -3.619 1.00 90.12 93 VAL A O 1
ATOM 757 N N . PRO A 1 94 ? 1.562 -3.324 -1.557 1.00 80.94 94 PRO A N 1
ATOM 758 C CA . PRO A 1 94 ? 2.033 -2.727 -0.293 1.00 80.94 94 PRO A CA 1
ATOM 759 C C . PRO A 1 94 ? 2.835 -3.675 0.608 1.00 80.94 94 PRO A C 1
ATOM 761 O O . PRO A 1 94 ? 2.688 -4.908 0.446 1.00 80.94 94 PRO A O 1
#

Secondary structure (DSSP, 8-state):
-HHHHHHHHHHHHHHHHHHHHHHHHHHHHHHGGGSSTT-SSPEEEEE-TT-HHHHHHHHHHHHHT--EEEEEPPTTT-HHHHTSTT-SS-----

Organism: Thalassiosira oceanica (NCBI:txid159749)

Radius of gyration: 24.19 Å; Cα contacts (8 Å, |Δi|>4): 61; chains: 1; bounding box: 54×42×61 Å

InterPro domains:
  IPR002109 Glutaredoxin [PF00462] (44-75)
  IPR011767 Glutaredoxin active site [PS00195] (45-61)
  IPR036249 Thioredoxin-like superfamily [SSF52833] (42-83)

pLDDT: mean 74.1, std 16.42, range [52.19, 95.38]